Protein AF-K1QYB4-F1 (afdb_monomer_lite)

Organism: Magallana gigas (NCBI:txid29159)

Foldseek 3Di:
DDDPQQVCAFKWKFFAADPVDRDHGQATGHDSGDPPDDDDGGGPPPPDDHDDMDIDDDDDDDDDPDDDDDDDDDD

Structure (mmCIF, N/CA/C/O backbone):
data_AF-K1QYB4-F1
#
_entry.id   AF-K1QYB4-F1
#
loop_
_atom_site.group_PDB
_atom_site.id
_atom_site.type_symbol
_atom_site.label_atom_id
_atom_site.label_alt_id
_atom_site.label_comp_id
_atom_site.label_asym_id
_atom_site.label_entity_id
_atom_site.label_seq_id
_atom_site.pdbx_PDB_ins_code
_atom_site.Cartn_x
_atom_site.Cartn_y
_atom_site.Cartn_z
_atom_site.occupancy
_atom_site.B_iso_or_equiv
_atom_site.auth_seq_id
_atom_site.auth_comp_id
_atom_site.auth_asym_id
_atom_site.auth_atom_id
_atom_site.pdbx_PDB_model_num
ATOM 1 N N . MET A 1 1 ? -8.831 6.690 24.568 1.00 51.12 1 MET A N 1
ATOM 2 C CA . MET A 1 1 ? -7.805 6.026 23.735 1.00 51.12 1 MET A CA 1
ATOM 3 C C . MET A 1 1 ? -8.534 5.356 22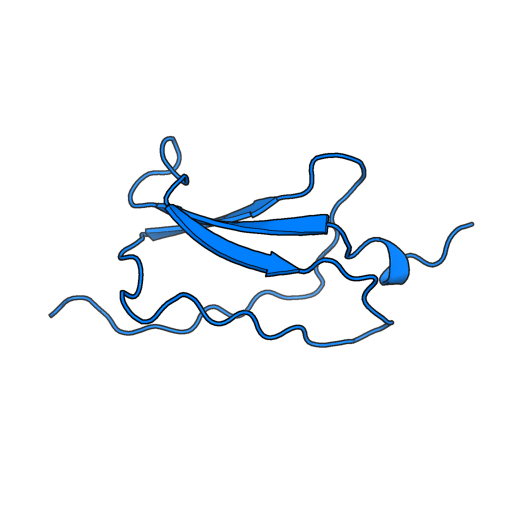.588 1.00 51.12 1 MET A C 1
ATOM 5 O O . MET A 1 1 ? -9.359 4.497 22.859 1.00 51.12 1 MET A O 1
ATOM 9 N N . GLY A 1 2 ? -8.342 5.829 21.354 1.00 63.28 2 GLY A N 1
ATOM 10 C CA . GLY A 1 2 ? -8.982 5.226 20.181 1.00 63.28 2 GLY A CA 1
ATOM 11 C C . GLY A 1 2 ? -8.438 3.823 19.918 1.00 63.28 2 GLY A C 1
ATOM 12 O O . GLY A 1 2 ? -7.301 3.523 20.290 1.00 63.28 2 GLY A O 1
ATOM 13 N N . ASN A 1 3 ? -9.249 2.964 19.305 1.00 76.06 3 ASN A N 1
ATOM 14 C CA . ASN A 1 3 ? -8.833 1.614 18.955 1.00 76.06 3 ASN A CA 1
ATOM 15 C C . ASN A 1 3 ? -7.709 1.687 17.907 1.00 76.06 3 ASN A C 1
ATOM 17 O O . ASN A 1 3 ? -7.901 2.219 16.816 1.00 76.06 3 ASN A O 1
ATOM 21 N N . VAL A 1 4 ? -6.516 1.191 18.245 1.00 82.06 4 VAL A N 1
ATOM 22 C CA . VAL A 1 4 ? -5.331 1.287 17.374 1.00 82.06 4 VAL A CA 1
ATOM 23 C C . VAL A 1 4 ? -5.558 0.569 16.042 1.00 82.06 4 VAL A C 1
ATOM 25 O O . VAL A 1 4 ? -5.068 1.038 15.018 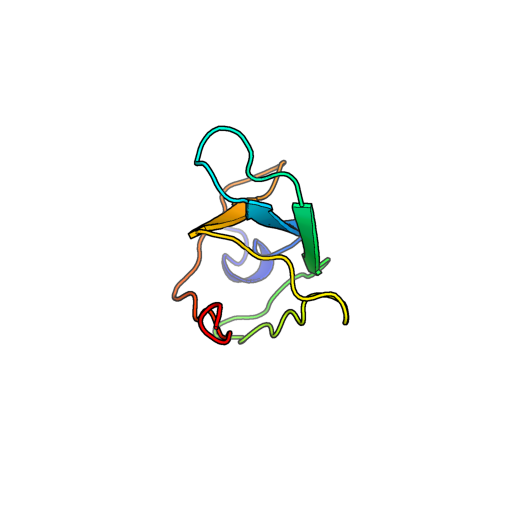1.00 82.06 4 VAL A O 1
ATOM 28 N N . ALA A 1 5 ? -6.352 -0.505 16.032 1.00 83.00 5 ALA A N 1
ATOM 29 C CA . ALA A 1 5 ? -6.670 -1.240 14.811 1.00 83.00 5 ALA A CA 1
ATOM 30 C C . ALA A 1 5 ? -7.457 -0.389 13.803 1.00 83.00 5 ALA A C 1
ATOM 32 O O . ALA A 1 5 ? -7.197 -0.433 12.603 1.00 83.00 5 ALA A O 1
ATOM 33 N N . GLU A 1 6 ? -8.341 0.481 14.296 1.00 87.44 6 GLU A N 1
ATOM 34 C CA . GLU A 1 6 ? -9.152 1.357 13.451 1.00 87.44 6 GLU A CA 1
ATOM 35 C C . GLU A 1 6 ? -8.325 2.432 12.730 1.00 87.44 6 GLU A C 1
ATOM 37 O O . GLU A 1 6 ? -8.859 3.153 11.883 1.00 87.44 6 GLU A O 1
ATOM 42 N N . ARG A 1 7 ? -7.034 2.575 13.057 1.00 90.25 7 ARG A N 1
ATOM 43 C CA . ARG A 1 7 ? -6.127 3.540 12.424 1.00 90.25 7 ARG A CA 1
ATOM 44 C C . ARG A 1 7 ? -5.663 3.096 11.048 1.00 90.25 7 ARG A C 1
ATOM 46 O O . ARG A 1 7 ? -5.237 3.960 10.278 1.00 90.25 7 ARG A O 1
ATOM 53 N N . LEU A 1 8 ? -5.732 1.801 10.739 1.00 93.25 8 LEU A N 1
ATOM 54 C CA . LEU A 1 8 ? -5.490 1.309 9.390 1.00 93.25 8 LEU A CA 1
ATOM 55 C C . LEU A 1 8 ? -6.689 1.696 8.518 1.00 93.25 8 LEU A C 1
ATOM 57 O O . LEU A 1 8 ? -7.688 0.989 8.467 1.00 93.25 8 LEU A O 1
ATOM 61 N N . ARG A 1 9 ? -6.624 2.870 7.901 1.00 93.69 9 ARG A N 1
ATOM 62 C CA . ARG A 1 9 ? -7.649 3.433 7.019 1.00 93.69 9 ARG A CA 1
ATOM 63 C C . ARG A 1 9 ? -7.004 4.433 6.077 1.00 93.69 9 ARG A C 1
ATOM 65 O O . ARG A 1 9 ? -5.944 4.971 6.410 1.00 93.69 9 ARG A O 1
ATOM 72 N N . ASP A 1 10 ? -7.661 4.682 4.953 1.00 95.06 10 ASP A N 1
ATOM 73 C CA . ASP A 1 10 ? -7.230 5.653 3.943 1.00 95.06 10 ASP A CA 1
ATOM 74 C C . ASP A 1 10 ? -5.765 5.447 3.511 1.00 95.06 10 ASP A C 1
ATOM 76 O O . ASP A 1 10 ? -4.974 6.387 3.404 1.00 95.06 10 ASP A O 1
ATOM 80 N N . VAL A 1 11 ? -5.384 4.183 3.315 1.00 95.31 11 VAL A N 1
ATOM 81 C CA . VAL A 1 11 ? -4.023 3.788 2.948 1.00 95.31 11 VAL A CA 1
ATOM 82 C C . VAL A 1 11 ? -3.897 3.705 1.435 1.00 95.31 11 VAL A C 1
ATOM 84 O O . VAL A 1 11 ? -4.746 3.126 0.761 1.00 95.31 11 VAL A O 1
ATOM 87 N N . THR A 1 12 ? -2.798 4.241 0.910 1.00 95.75 12 THR A N 1
ATOM 88 C CA . THR A 1 12 ? -2.405 4.103 -0.496 1.00 95.75 12 THR A CA 1
ATOM 89 C C . THR A 1 12 ? -1.109 3.313 -0.601 1.00 95.75 12 THR A C 1
ATOM 91 O O . THR A 1 12 ? -0.140 3.610 0.106 1.00 95.75 12 THR A O 1
ATOM 94 N N . VAL A 1 13 ? -1.093 2.335 -1.506 1.00 95.75 13 VAL A N 1
ATOM 95 C CA . VAL A 1 13 ? 0.073 1.520 -1.847 1.00 95.75 13 VAL A CA 1
ATOM 96 C C . VAL A 1 13 ? 0.566 1.915 -3.231 1.00 95.75 13 VAL A C 1
ATOM 98 O O . VAL A 1 13 ? -0.164 1.800 -4.221 1.00 95.75 13 VAL A O 1
ATOM 101 N N . THR A 1 14 ? 1.815 2.364 -3.299 1.00 95.62 14 THR A N 1
ATOM 102 C CA . THR A 1 14 ? 2.518 2.661 -4.548 1.00 95.62 14 THR A CA 1
ATOM 103 C C . THR A 1 14 ? 3.799 1.846 -4.667 1.00 95.62 14 THR A C 1
ATOM 105 O O . THR A 1 14 ? 4.345 1.346 -3.682 1.00 95.62 14 THR A O 1
ATOM 108 N N . VAL A 1 15 ? 4.272 1.705 -5.899 1.00 94.62 15 VAL A N 1
ATOM 109 C CA . VAL A 1 15 ? 5.452 0.934 -6.283 1.00 94.62 15 VAL A CA 1
ATOM 110 C C . VAL A 1 15 ? 6.361 1.811 -7.149 1.00 94.62 15 VAL A C 1
ATOM 112 O O . VAL A 1 15 ? 5.897 2.735 -7.822 1.00 94.62 15 VAL A O 1
ATOM 115 N N . GLY A 1 16 ? 7.668 1.564 -7.106 1.00 93.38 16 GLY A N 1
ATOM 116 C CA . GLY A 1 16 ? 8.649 2.316 -7.884 1.00 93.38 16 GLY A CA 1
ATOM 117 C C . GLY A 1 16 ? 9.990 1.614 -8.033 1.00 93.38 16 GLY A C 1
ATOM 118 O O . GLY A 1 16 ? 10.337 0.707 -7.273 1.00 93.38 16 GLY A O 1
ATOM 119 N N . MET A 1 17 ? 10.765 2.052 -9.023 1.00 91.50 17 MET A N 1
ATOM 120 C CA . MET A 1 17 ? 12.103 1.514 -9.301 1.00 91.50 17 MET A CA 1
ATOM 121 C C . MET A 1 17 ? 13.185 2.130 -8.408 1.00 91.50 17 MET A C 1
ATOM 123 O O . MET A 1 17 ? 14.178 1.469 -8.099 1.00 91.50 17 MET A O 1
ATOM 127 N N . THR A 1 18 ? 12.989 3.374 -7.966 1.00 93.25 18 THR A N 1
ATOM 128 C CA . THR A 1 18 ? 13.915 4.110 -7.097 1.00 93.25 18 THR A CA 1
ATOM 129 C C . THR A 1 18 ? 13.186 4.651 -5.872 1.00 93.25 18 THR A C 1
ATOM 131 O O . THR A 1 18 ? 11.975 4.856 -5.897 1.00 93.25 18 THR A O 1
ATOM 134 N N . GLU A 1 19 ? 13.925 4.913 -4.794 1.00 91.69 19 GLU A N 1
ATOM 135 C CA . GLU A 1 19 ? 13.364 5.457 -3.551 1.00 91.69 19 GLU A CA 1
ATOM 136 C C . GLU A 1 19 ? 12.734 6.849 -3.742 1.00 91.69 19 GLU A C 1
ATOM 138 O O . GLU A 1 19 ? 11.735 7.180 -3.105 1.00 91.69 19 GLU A O 1
ATOM 143 N N . SER A 1 20 ? 13.285 7.658 -4.653 1.00 92.56 20 SER A N 1
ATOM 144 C CA . SER A 1 20 ? 12.779 9.002 -4.944 1.00 92.56 20 SER A CA 1
ATOM 145 C C . SER A 1 20 ? 11.547 9.017 -5.853 1.00 92.56 20 SER A C 1
ATOM 147 O O . SER A 1 20 ? 10.896 10.054 -5.945 1.00 92.56 20 SER A O 1
ATOM 149 N N . ASP A 1 21 ? 11.220 7.902 -6.516 1.00 89.94 21 ASP A N 1
ATOM 150 C CA . ASP A 1 21 ? 10.104 7.802 -7.463 1.00 89.94 21 ASP A CA 1
ATOM 151 C C . ASP A 1 21 ? 9.251 6.545 -7.218 1.00 89.94 21 ASP A C 1
ATOM 153 O O . ASP A 1 21 ? 9.167 5.625 -8.032 1.00 89.94 21 ASP A O 1
ATOM 157 N N . VAL A 1 22 ? 8.609 6.502 -6.046 1.00 94.75 22 VAL A N 1
ATOM 158 C CA . VAL A 1 22 ? 7.640 5.457 -5.669 1.00 94.75 22 VAL A CA 1
ATOM 159 C C . VAL A 1 22 ? 6.216 5.960 -5.898 1.00 94.75 22 VAL A C 1
ATOM 161 O O . VAL A 1 22 ? 5.461 6.204 -4.952 1.00 94.75 22 VAL A O 1
ATOM 164 N N . THR A 1 23 ? 5.870 6.192 -7.164 1.00 92.31 23 THR A N 1
ATOM 165 C CA . THR A 1 23 ? 4.642 6.898 -7.571 1.00 92.31 23 THR A CA 1
ATOM 166 C C . THR A 1 23 ? 3.630 6.026 -8.313 1.00 92.31 23 THR A C 1
ATOM 168 O O . THR A 1 23 ? 2.466 6.416 -8.406 1.00 92.31 23 THR A O 1
ATOM 171 N N . THR A 1 24 ? 4.016 4.835 -8.789 1.00 93.50 24 THR A N 1
ATOM 172 C CA . THR A 1 24 ? 3.119 3.970 -9.573 1.00 93.50 24 THR A CA 1
ATOM 173 C C . THR A 1 24 ? 2.044 3.365 -8.667 1.00 93.50 24 THR A C 1
ATOM 175 O O . THR A 1 24 ? 2.391 2.651 -7.725 1.00 93.50 24 THR A O 1
ATOM 178 N N . PRO A 1 25 ? 0.744 3.610 -8.902 1.00 93.25 25 PRO A N 1
ATOM 179 C CA . PRO A 1 25 ? -0.312 3.084 -8.041 1.00 93.25 25 PRO A CA 1
ATOM 180 C C . PRO A 1 25 ? -0.418 1.555 -8.115 1.00 93.25 25 PRO A C 1
ATOM 182 O O . PRO A 1 25 ? -0.526 0.994 -9.203 1.00 93.25 25 PRO A O 1
ATOM 185 N N . CYS A 1 26 ? -0.447 0.891 -6.957 1.00 93.94 26 CYS A N 1
ATOM 186 C CA . CYS A 1 26 ? -0.815 -0.523 -6.846 1.00 93.94 26 CYS A CA 1
ATOM 187 C C . CYS A 1 26 ? -2.251 -0.667 -6.331 1.00 93.94 26 CYS A C 1
ATOM 189 O O . CYS A 1 26 ? -3.061 -1.344 -6.952 1.00 93.94 26 CYS A O 1
ATOM 191 N N . GLY A 1 27 ? -2.603 0.002 -5.231 1.00 94.19 27 GLY A N 1
ATOM 192 C CA . GLY A 1 27 ? -3.944 -0.122 -4.672 1.00 94.19 27 GLY A CA 1
ATOM 193 C C . GLY A 1 27 ? -4.211 0.797 -3.492 1.00 94.19 27 GLY A C 1
ATOM 194 O O . GLY A 1 27 ? -3.336 1.531 -3.031 1.00 94.19 27 GLY A O 1
ATOM 195 N N . VAL A 1 28 ? -5.451 0.757 -3.013 1.00 95.06 28 VAL A N 1
ATOM 196 C CA . VAL A 1 28 ? -5.923 1.556 -1.880 1.00 95.06 28 VAL A CA 1
ATOM 197 C C . VAL A 1 28 ? -6.728 0.692 -0.920 1.00 95.06 28 VAL A C 1
ATOM 199 O O . VAL A 1 28 ? -7.414 -0.240 -1.335 1.00 95.06 28 VAL A O 1
ATOM 202 N N . PHE A 1 29 ? -6.683 1.039 0.361 1.00 95.56 29 PHE A N 1
ATOM 203 C CA . PHE A 1 29 ? -7.538 0.464 1.389 1.00 95.56 29 PHE A CA 1
ATOM 204 C C . PHE A 1 29 ? -8.227 1.585 2.163 1.00 95.56 29 PHE A C 1
ATOM 206 O O . PHE A 1 29 ? -7.584 2.321 2.911 1.00 95.56 29 PHE A O 1
ATOM 213 N N . ALA A 1 30 ? -9.543 1.708 1.988 1.00 94.62 30 ALA A N 1
ATOM 214 C CA . ALA A 1 30 ? -10.336 2.721 2.684 1.00 94.62 30 ALA A CA 1
ATOM 215 C C . ALA A 1 30 ? -10.433 2.435 4.194 1.00 94.62 30 ALA A C 1
ATOM 217 O O . ALA A 1 30 ? -10.350 3.353 5.004 1.00 94.62 30 ALA A O 1
ATOM 218 N N . GLY A 1 31 ? -10.526 1.162 4.588 1.00 92.62 31 GLY A N 1
ATOM 219 C CA . GLY A 1 31 ? -10.688 0.764 5.984 1.00 92.62 31 GLY A CA 1
ATOM 220 C C . GLY A 1 31 ? -12.040 1.162 6.601 1.00 92.62 31 GLY A C 1
ATOM 221 O O . GLY A 1 31 ? -13.002 1.400 5.869 1.00 92.62 31 GLY A O 1
ATOM 222 N N . PRO A 1 32 ? -12.128 1.216 7.945 1.00 93.31 32 PRO A N 1
ATOM 223 C CA . PRO A 1 32 ? -11.062 0.868 8.884 1.00 93.31 32 PRO A CA 1
ATOM 224 C C . PRO A 1 32 ? -10.747 -0.631 8.889 1.00 93.31 32 PRO A C 1
ATOM 226 O O . PRO A 1 32 ? -11.606 -1.467 8.624 1.00 93.31 32 PRO A O 1
ATOM 229 N N . GLY A 1 33 ? -9.502 -0.961 9.214 1.00 92.12 33 GLY A N 1
ATOM 230 C CA . GLY A 1 33 ? -9.102 -2.313 9.570 1.00 92.12 33 GLY A CA 1
ATOM 231 C C . GLY A 1 33 ? -9.631 -2.716 10.946 1.00 92.12 33 GLY A C 1
ATOM 232 O O . GLY A 1 33 ? -10.078 -1.889 11.747 1.00 92.12 33 GLY A O 1
ATOM 233 N N . THR A 1 34 ? -9.547 -4.010 11.226 1.00 92.44 34 THR A N 1
ATOM 234 C CA . THR A 1 34 ? -9.852 -4.604 12.531 1.00 92.44 34 THR A CA 1
ATOM 235 C C . THR A 1 34 ? -8.603 -5.247 13.136 1.00 92.44 34 THR A C 1
ATOM 237 O O . THR A 1 34 ? -7.554 -5.340 12.494 1.00 92.44 34 THR A O 1
ATOM 240 N N . LEU A 1 35 ? -8.665 -5.611 14.420 1.00 89.75 35 LEU A N 1
ATOM 241 C CA . LEU A 1 35 ? -7.500 -6.126 15.137 1.00 89.75 35 LEU A CA 1
ATOM 242 C C . LEU A 1 35 ? -7.039 -7.444 14.503 1.00 89.75 35 LEU A C 1
ATOM 244 O O . LEU A 1 35 ? -7.852 -8.343 14.310 1.00 89.75 35 LEU A O 1
ATOM 248 N N . SER A 1 36 ? -5.747 -7.541 14.181 1.00 88.62 36 SER A N 1
ATOM 249 C CA . SER A 1 36 ? -5.146 -8.720 13.533 1.00 88.62 36 SER A CA 1
ATOM 250 C C . SER A 1 36 ? -5.711 -9.062 12.145 1.00 88.62 36 SER A C 1
ATOM 252 O O . SER A 1 36 ? -5.487 -10.166 11.655 1.00 88.62 36 SER A O 1
ATOM 254 N N . GLN A 1 37 ? -6.425 -8.139 11.492 1.00 92.81 37 GLN A N 1
ATOM 255 C CA . GLN A 1 37 ? -6.892 -8.343 10.124 1.00 92.81 37 GLN A CA 1
ATOM 256 C C . GLN A 1 37 ? -5.726 -8.333 9.135 1.00 92.81 37 GLN A C 1
ATOM 258 O O . GLN A 1 37 ? -4.919 -7.404 9.128 1.00 92.81 37 GLN A O 1
ATOM 263 N N . VAL A 1 38 ? -5.720 -9.318 8.240 1.00 94.69 38 VAL A N 1
ATOM 264 C CA . VAL A 1 38 ? -4.909 -9.296 7.020 1.00 94.69 38 VAL A CA 1
ATOM 265 C C . VAL A 1 38 ? -5.712 -8.589 5.928 1.00 94.69 38 VAL A C 1
ATOM 267 O O . VAL A 1 38 ? -6.891 -8.885 5.722 1.00 94.69 38 VAL A O 1
ATOM 270 N N . VAL A 1 39 ? -5.098 -7.603 5.276 1.00 95.00 39 VAL A N 1
ATOM 271 C CA . VAL A 1 39 ? -5.697 -6.853 4.167 1.00 95.00 39 VAL A CA 1
ATOM 272 C C . VAL A 1 39 ? -4.923 -7.186 2.901 1.00 95.00 39 VAL A C 1
ATOM 274 O O . VAL A 1 39 ? -3.794 -6.730 2.733 1.00 95.00 39 VAL A O 1
ATOM 277 N N . ASP A 1 40 ? -5.556 -7.938 2.006 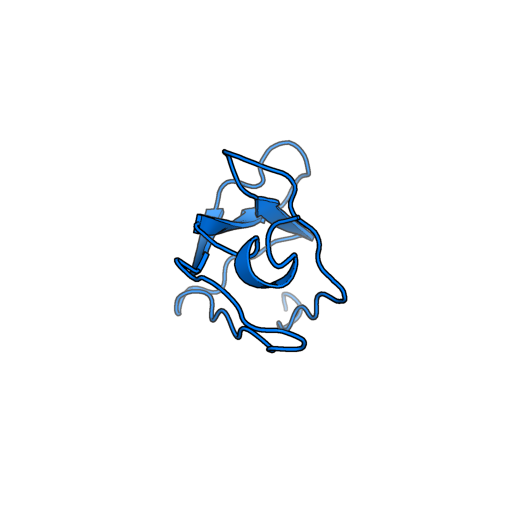1.00 94.88 40 ASP A N 1
ATOM 278 C CA . ASP A 1 40 ? -4.976 -8.267 0.708 1.00 94.88 40 ASP A CA 1
ATOM 279 C C . ASP A 1 40 ? -5.221 -7.134 -0.293 1.00 94.88 40 ASP A C 1
ATOM 281 O O . ASP A 1 40 ? -6.360 -6.736 -0.552 1.00 94.88 40 ASP A O 1
ATOM 285 N N . ILE A 1 41 ? -4.138 -6.612 -0.870 1.00 93.69 41 ILE A N 1
ATOM 286 C CA . ILE A 1 41 ? -4.175 -5.585 -1.913 1.00 93.69 41 ILE A CA 1
ATOM 287 C C . ILE A 1 41 ? -3.554 -6.176 -3.172 1.00 93.69 41 ILE A C 1
ATOM 289 O O . ILE A 1 41 ? -2.346 -6.390 -3.248 1.00 93.69 41 ILE A O 1
ATOM 293 N N . SER A 1 42 ? -4.388 -6.428 -4.177 1.00 90.94 42 SER A N 1
ATOM 294 C CA . SER A 1 42 ? -3.926 -6.868 -5.492 1.00 90.94 42 SER A CA 1
ATOM 295 C C . SER A 1 42 ? -3.611 -5.659 -6.368 1.00 90.94 42 SER A C 1
ATOM 297 O O . SER A 1 42 ? -4.491 -4.834 -6.621 1.00 90.94 42 SER A O 1
ATOM 299 N N . CYS A 1 43 ? -2.373 -5.563 -6.857 1.00 90.50 43 CYS A N 1
ATOM 300 C CA . CYS A 1 43 ? -2.035 -4.583 -7.886 1.00 90.50 43 CYS A CA 1
ATOM 301 C C . CYS A 1 43 ? -2.776 -4.913 -9.202 1.00 90.50 43 CYS A C 1
ATOM 303 O O . CYS A 1 43 ? -3.066 -6.085 -9.459 1.00 90.50 43 CYS A O 1
ATOM 305 N N . PRO A 1 44 ? -3.085 -3.916 -10.051 1.00 86.50 44 PRO A N 1
ATOM 306 C CA . PRO A 1 44 ? -3.754 -4.142 -11.330 1.00 86.50 44 PRO A CA 1
ATOM 307 C C . PRO A 1 44 ? -2.964 -5.075 -12.261 1.00 86.50 44 PRO A C 1
ATOM 309 O O . PRO A 1 44 ? -1.758 -5.255 -12.116 1.00 86.50 44 PRO A O 1
ATOM 312 N N . ASN A 1 45 ? -3.667 -5.634 -13.256 1.00 66.69 45 ASN A N 1
ATOM 313 C CA . ASN A 1 45 ? -3.176 -6.694 -14.153 1.00 66.69 45 ASN A CA 1
ATOM 314 C C . ASN A 1 45 ? -1.854 -6.373 -14.875 1.00 66.69 45 ASN A C 1
ATOM 316 O O . ASN A 1 45 ? -1.135 -7.286 -15.272 1.00 66.69 45 ASN A O 1
ATOM 320 N N . THR A 1 46 ? -1.514 -5.095 -15.041 1.00 69.81 46 THR A N 1
ATOM 321 C CA . THR A 1 46 ? -0.145 -4.677 -15.350 1.00 69.81 46 THR A CA 1
ATOM 322 C C . THR A 1 46 ? 0.617 -4.582 -14.035 1.00 69.81 46 THR A C 1
ATOM 324 O O . THR A 1 46 ? 0.628 -3.517 -13.414 1.00 69.81 46 THR A O 1
ATOM 327 N N . LEU A 1 47 ? 1.194 -5.702 -13.587 1.00 67.31 47 LEU A N 1
ATOM 328 C CA . LEU A 1 47 ? 2.001 -5.724 -12.369 1.00 67.31 47 LEU A CA 1
ATOM 329 C C . LEU A 1 47 ? 3.081 -4.641 -12.483 1.00 67.31 47 LEU A C 1
ATOM 331 O O . LEU A 1 47 ? 3.909 -4.714 -13.397 1.00 67.31 47 LEU A O 1
ATOM 335 N N . PRO A 1 48 ? 3.067 -3.616 -11.616 1.00 74.06 48 PRO A N 1
ATOM 336 C CA . PRO A 1 48 ? 4.083 -2.588 -11.674 1.00 74.06 48 PRO A CA 1
ATOM 337 C C . PRO A 1 48 ? 5.424 -3.225 -11.316 1.00 74.06 48 PRO A C 1
ATOM 339 O O . PRO A 1 48 ? 5.591 -3.781 -10.231 1.00 74.06 48 PRO A O 1
ATOM 342 N N . MET A 1 49 ? 6.383 -3.149 -12.236 1.00 85.75 49 MET A N 1
ATOM 343 C CA . MET A 1 49 ? 7.769 -3.478 -11.929 1.00 85.75 49 MET A CA 1
ATOM 344 C C . MET A 1 49 ? 8.295 -2.465 -10.919 1.00 85.75 49 MET A C 1
ATOM 346 O O . MET A 1 49 ? 8.148 -1.253 -11.094 1.00 85.75 49 MET A O 1
ATOM 350 N N . GLY A 1 50 ? 8.904 -2.960 -9.849 1.00 89.69 50 GLY A N 1
ATOM 351 C CA . GLY A 1 50 ? 9.433 -2.093 -8.816 1.00 89.69 50 GLY A CA 1
ATOM 352 C C . GLY A 1 50 ? 10.381 -2.801 -7.876 1.00 89.69 50 GLY A C 1
ATOM 353 O O . GLY A 1 50 ? 10.324 -4.010 -7.675 1.00 89.69 50 GLY A O 1
ATOM 354 N N . ARG A 1 51 ? 11.254 -1.996 -7.281 1.00 92.12 51 ARG A N 1
ATOM 355 C CA . ARG A 1 51 ? 12.152 -2.392 -6.195 1.00 92.12 51 ARG A CA 1
ATOM 356 C C . ARG A 1 51 ? 11.650 -1.884 -4.843 1.00 92.12 51 ARG A C 1
ATOM 358 O O . ARG A 1 51 ? 11.975 -2.471 -3.818 1.00 92.12 51 ARG A O 1
ATOM 365 N N . PHE A 1 52 ? 10.875 -0.803 -4.843 1.00 95.19 52 PHE A N 1
ATOM 366 C CA . PHE A 1 52 ? 10.391 -0.137 -3.643 1.00 95.19 52 PHE A CA 1
ATOM 367 C C . PHE A 1 52 ? 8.867 -0.177 -3.595 1.00 95.19 52 PHE A C 1
ATOM 369 O O . PHE A 1 52 ? 8.203 0.141 -4.582 1.00 95.19 52 PHE A O 1
ATOM 376 N N . VAL A 1 53 ? 8.329 -0.530 -2.428 1.00 95.25 53 VAL A N 1
ATOM 377 C CA . VAL A 1 53 ? 6.900 -0.463 -2.108 1.00 95.25 53 VAL A CA 1
ATOM 378 C C . VAL A 1 53 ? 6.722 0.595 -1.031 1.00 95.25 53 VAL A C 1
ATOM 380 O O . VAL A 1 53 ? 7.400 0.567 -0.004 1.00 95.25 53 VAL A O 1
ATOM 383 N N . LYS A 1 54 ? 5.806 1.534 -1.254 1.00 95.69 54 LYS A N 1
ATOM 384 C CA . LYS A 1 54 ? 5.463 2.578 -0.293 1.00 95.69 54 LYS A CA 1
ATOM 385 C C . LYS A 1 54 ? 4.015 2.413 0.127 1.00 95.69 54 LYS A C 1
ATOM 387 O O . LYS A 1 54 ? 3.100 2.541 -0.681 1.00 95.69 54 LYS A O 1
ATOM 392 N N . ILE A 1 55 ? 3.825 2.188 1.420 1.00 96.00 55 ILE A N 1
ATOM 393 C CA . ILE A 1 55 ? 2.517 2.199 2.069 1.00 96.00 55 ILE A CA 1
ATOM 394 C C . ILE A 1 55 ? 2.410 3.531 2.798 1.00 96.00 55 ILE A C 1
ATOM 396 O O . ILE A 1 55 ? 3.248 3.857 3.639 1.00 96.00 55 ILE A O 1
ATOM 400 N N . SER A 1 56 ? 1.419 4.337 2.436 1.00 95.31 56 SER A N 1
ATOM 401 C CA . SER A 1 56 ? 1.314 5.708 2.928 1.00 95.31 56 SER A CA 1
ATOM 402 C C . SER A 1 56 ? -0.093 6.065 3.375 1.00 95.31 56 SER A C 1
ATOM 404 O O . SER A 1 56 ? -1.086 5.562 2.854 1.00 95.31 56 SER A O 1
ATOM 406 N N . LYS A 1 57 ? -0.139 6.959 4.360 1.00 93.75 57 LYS A N 1
ATOM 407 C CA . LYS A 1 57 ? -1.332 7.575 4.932 1.00 93.75 57 LYS A CA 1
ATOM 408 C C . LYS A 1 57 ? -1.008 9.047 5.168 1.00 93.75 57 LYS A C 1
ATOM 410 O O . LYS A 1 57 ? 0.097 9.368 5.601 1.00 93.75 57 LYS A O 1
ATOM 415 N N . THR A 1 58 ? -1.941 9.940 4.861 1.00 87.38 58 THR A N 1
ATOM 416 C CA . THR A 1 58 ? -1.706 11.397 4.872 1.00 87.38 58 THR A CA 1
ATOM 417 C C . THR A 1 58 ? -2.125 12.087 6.167 1.00 87.38 58 THR A C 1
ATOM 419 O O . THR A 1 58 ? -1.836 13.265 6.348 1.00 87.38 58 THR A O 1
ATOM 422 N N . THR A 1 59 ? -2.822 11.382 7.058 1.00 81.25 59 THR A N 1
ATOM 423 C CA . THR A 1 59 ? -3.526 12.001 8.188 1.00 81.25 59 THR A CA 1
ATOM 424 C C . THR A 1 59 ? -2.839 11.781 9.532 1.00 81.25 59 THR A C 1
ATOM 426 O O . THR A 1 59 ? -2.507 12.734 10.226 1.00 81.25 59 THR A O 1
ATOM 429 N N . ASP A 1 60 ? -2.645 10.524 9.916 1.00 84.75 60 ASP A N 1
ATOM 430 C CA . ASP A 1 60 ? -2.270 10.096 11.267 1.00 84.75 60 ASP A CA 1
ATOM 431 C C . ASP A 1 60 ? -1.248 8.951 11.178 1.00 84.75 60 ASP A C 1
ATOM 433 O O . ASP A 1 60 ? -0.969 8.458 10.082 1.00 84.75 60 ASP A O 1
ATOM 437 N N . PHE A 1 61 ? -0.695 8.497 12.306 1.00 90.12 61 PHE A N 1
ATOM 438 C CA . PHE A 1 61 ? 0.305 7.432 12.285 1.00 90.12 61 PHE A CA 1
ATOM 439 C C . PHE A 1 61 ? -0.231 6.176 11.580 1.00 90.12 61 PHE A C 1
ATOM 441 O O . PHE A 1 61 ? -1.403 5.790 11.708 1.00 90.12 61 PHE A O 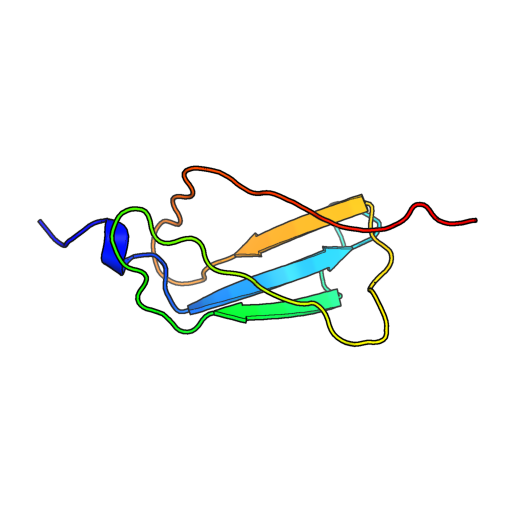1
ATOM 448 N N . LEU A 1 62 ? 0.678 5.542 10.851 1.00 92.62 62 LEU A N 1
ATOM 449 C CA . LEU A 1 62 ? 0.508 4.242 10.234 1.00 92.62 62 LEU A CA 1
ATOM 450 C C . LEU A 1 62 ? 1.321 3.234 11.049 1.00 92.62 62 LEU A C 1
ATOM 452 O O . LEU A 1 62 ? 2.509 3.437 11.289 1.00 92.62 62 LEU A O 1
ATOM 456 N N . THR A 1 63 ? 0.675 2.164 11.498 1.00 90.38 63 THR A N 1
ATOM 457 C CA . THR A 1 63 ? 1.325 1.060 12.209 1.00 90.38 63 THR A CA 1
ATOM 458 C C . THR A 1 63 ? 0.931 -0.225 11.509 1.00 90.38 63 THR A C 1
ATOM 460 O O . THR A 1 63 ? -0.256 -0.491 11.341 1.00 90.38 63 THR A O 1
ATOM 463 N N . LEU A 1 64 ? 1.930 -0.991 11.086 1.00 93.38 64 LEU A N 1
ATOM 464 C CA . LEU A 1 64 ? 1.769 -2.275 10.418 1.00 93.38 64 LEU A CA 1
ATOM 465 C C . LEU A 1 64 ? 2.497 -3.314 11.264 1.00 93.38 64 LEU A C 1
ATOM 467 O O . LEU A 1 64 ? 3.621 -3.063 11.699 1.00 93.38 64 LEU A O 1
ATOM 471 N N . CYS A 1 65 ? 1.846 -4.441 11.535 1.00 93.06 65 CYS A N 1
ATOM 472 C CA . CYS A 1 65 ? 2.490 -5.552 12.235 1.00 93.06 65 CYS A CA 1
ATOM 473 C C . CYS A 1 65 ? 3.449 -6.292 11.302 1.00 93.06 65 CYS A C 1
ATOM 475 O O . CYS A 1 65 ? 4.549 -6.647 11.710 1.00 93.06 65 CYS A O 1
ATOM 477 N N . GLU A 1 66 ? 3.024 -6.483 10.055 1.00 95.56 66 GLU A N 1
ATOM 478 C CA . GLU A 1 66 ? 3.752 -7.222 9.035 1.00 95.56 66 GLU A CA 1
ATOM 479 C C . GLU A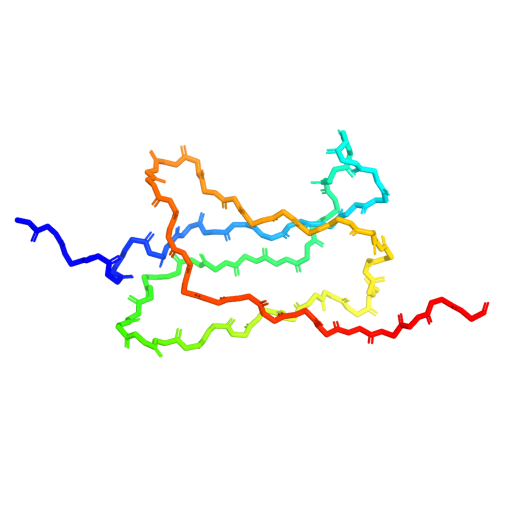 1 66 ? 3.335 -6.735 7.644 1.00 95.56 66 GLU A C 1
ATOM 481 O O . GLU A 1 66 ? 2.246 -6.177 7.472 1.00 95.56 66 GLU A O 1
ATOM 486 N N . VAL A 1 67 ? 4.227 -6.908 6.668 1.00 96.94 67 VAL A N 1
ATOM 487 C CA . VAL A 1 67 ? 3.979 -6.622 5.254 1.00 96.94 67 VAL A CA 1
ATOM 488 C C . VAL A 1 67 ? 4.589 -7.748 4.434 1.00 96.94 67 VAL A C 1
ATOM 490 O O . VAL A 1 67 ? 5.807 -7.920 4.424 1.00 96.94 67 VAL A O 1
ATOM 493 N N . GLU A 1 68 ? 3.742 -8.472 3.713 1.00 97.25 68 GLU A N 1
ATOM 494 C CA . GLU A 1 68 ? 4.156 -9.486 2.749 1.00 97.25 68 GLU A CA 1
ATOM 495 C C . GLU A 1 68 ? 3.989 -8.931 1.331 1.00 97.25 68 GLU A C 1
ATOM 497 O O . GLU A 1 68 ? 2.968 -8.325 1.001 1.00 97.25 68 GLU A O 1
ATOM 502 N N . VAL A 1 69 ? 5.007 -9.107 0.486 1.00 94.19 69 VAL A N 1
ATOM 503 C CA . VAL A 1 69 ? 4.993 -8.648 -0.909 1.00 94.19 69 VAL A CA 1
ATOM 504 C C . VAL A 1 69 ? 5.176 -9.853 -1.819 1.00 94.19 69 VAL A C 1
ATOM 506 O O . VAL A 1 69 ? 6.193 -10.543 -1.746 1.00 94.19 69 VAL A O 1
ATOM 509 N N . PHE A 1 70 ? 4.202 -10.080 -2.698 1.00 92.38 70 PHE A N 1
ATOM 510 C CA . PHE A 1 70 ? 4.200 -11.183 -3.655 1.00 92.38 70 PHE A CA 1
ATOM 511 C C . PHE A 1 70 ? 4.394 -10.659 -5.078 1.00 92.38 70 PHE A C 1
ATOM 513 O O . PHE A 1 70 ? 3.793 -9.662 -5.477 1.00 92.38 70 PHE A O 1
ATOM 520 N N . GLY A 1 71 ? 5.222 -11.348 -5.855 1.00 89.31 71 GLY A N 1
ATOM 521 C CA . GLY A 1 71 ? 5.514 -11.002 -7.240 1.00 89.31 71 GLY A CA 1
ATOM 522 C C . GLY A 1 71 ? 6.424 -12.036 -7.891 1.00 89.31 71 GLY A C 1
ATOM 523 O O . GLY A 1 71 ? 6.801 -13.029 -7.268 1.00 89.31 71 GLY A O 1
ATOM 524 N N . TYR A 1 72 ? 6.786 -11.786 -9.145 1.00 87.44 72 TYR A N 1
ATOM 525 C CA . TYR A 1 72 ? 7.717 -12.611 -9.912 1.00 87.44 72 TYR A CA 1
ATOM 526 C C . TYR A 1 72 ? 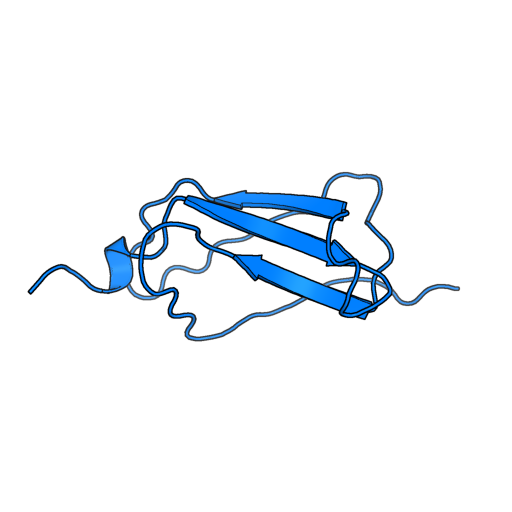8.943 -11.768 -10.281 1.00 87.44 72 TYR A C 1
ATOM 528 O O . TYR A 1 72 ? 8.789 -10.563 -10.498 1.00 87.44 72 TYR A O 1
ATOM 536 N N . PRO A 1 73 ? 10.151 -12.357 -10.334 1.00 82.12 73 PRO A N 1
ATOM 537 C CA . PRO A 1 73 ? 11.317 -11.650 -10.845 1.00 82.12 73 PRO A CA 1
ATOM 538 C C . PRO A 1 73 ? 11.117 -11.295 -12.323 1.00 82.12 73 PRO A C 1
ATOM 540 O O . PRO A 1 73 ? 10.438 -12.019 -13.053 1.00 82.12 73 PRO A O 1
ATOM 543 N N . ASP A 1 74 ? 11.723 -10.185 -12.746 1.00 73.44 74 ASP A N 1
ATOM 544 C CA . ASP A 1 74 ? 11.866 -9.879 -14.170 1.00 73.44 74 ASP A CA 1
ATOM 545 C C . ASP A 1 74 ? 12.710 -10.972 -14.845 1.00 73.44 74 ASP A C 1
ATOM 547 O O . ASP A 1 74 ? 13.609 -11.535 -14.207 1.00 73.44 74 ASP A O 1
ATOM 551 N N . GLN A 1 75 ? 12.366 -11.320 -16.085 1.00 60.72 75 GLN A N 1
ATOM 552 C CA . GLN A 1 75 ? 12.904 -12.497 -16.775 1.00 60.72 75 GLN A CA 1
ATOM 553 C C . GLN A 1 75 ? 14.199 -12.199 -17.534 1.00 60.72 75 GLN A C 1
ATOM 555 O O . GLN A 1 75 ? 14.266 -11.152 -18.213 1.00 60.72 75 GLN A O 1
#

pLDDT: mean 89.05, std 9.24, range [51.12, 97.25]

Radius of gyration: 13.32 Å; chains: 1; bounding box: 25×25×40 Å

Secondary structure (DSSP, 8-state):
---GGGG--SEEEEEESBTTB--EEEEEE-----TT-----PPPSSPPP-SEEEEE-SSS----S----------

Sequence (75 aa):
MGNVAERLRDVTVTVGMTESDVTTPCGVFAGPGTLSQVVDISCPNTLPMGRFVKISKTTDFLTLCEVEVFGYPDQ

InterPro domains:
  IPR008979 Galactose-binding-like domain superfamily [SSF49785] (5-73)